Protein AF-A0A532AJ38-F1 (afdb_monomer_lite)

Sequence (112 aa):
VKALRDSEFELDYMPAHEAVEKLPFTIEGLSQYDAIILSDIGANSLLLHPDVWLHGKTVPNRLKLLRDWTNAGGGLVMVGGYFSFQGIDGKARWHRTAVEDALPVTCLPNDD

Secondary structure (DSSP, 8-state):
-GGGTTSSS------HHHHHHHS-SSHHHHTT-SEEEEES--HHHHH--HHHHTT------HHHHHHHHHHTT-EEEEE-STTSSS-GGG-S--TTSHHHHHSSSPPPSS--

Radius of gyration: 14.0 Å; chains: 1; bounding box: 41×25×35 Å

Structure (mmCIF, N/CA/C/O backbone):
data_AF-A0A532AJ38-F1
#
_entry.id   AF-A0A532AJ38-F1
#
loop_
_atom_site.group_PDB
_atom_site.id
_atom_site.type_symbol
_atom_site.label_atom_id
_atom_site.label_alt_id
_atom_site.label_comp_id
_atom_site.label_asym_id
_atom_site.label_entity_id
_atom_site.label_seq_id
_atom_site.pdbx_PDB_ins_code
_atom_site.Cartn_x
_atom_site.Cartn_y
_atom_site.Cartn_z
_atom_site.occupancy
_atom_site.B_iso_or_equiv
_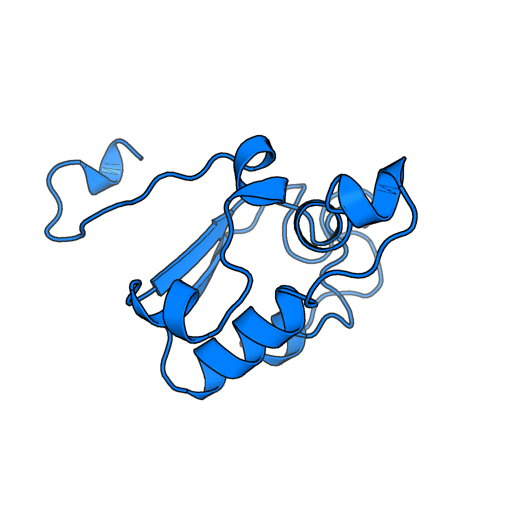atom_site.auth_seq_id
_atom_site.auth_comp_id
_atom_site.auth_asym_id
_atom_site.auth_atom_id
_atom_site.pdbx_PDB_model_num
ATOM 1 N N . VAL A 1 1 ? -13.063 10.093 1.454 1.00 78.19 1 VAL A N 1
ATOM 2 C CA . VAL A 1 1 ? -13.063 10.753 2.785 1.00 78.19 1 VAL A CA 1
ATOM 3 C C . VAL A 1 1 ? -14.446 11.226 3.227 1.00 78.19 1 VAL A C 1
ATOM 5 O O . VAL A 1 1 ? -14.905 10.729 4.239 1.00 78.19 1 VAL A O 1
ATOM 8 N N . LYS A 1 2 ? -15.156 12.111 2.497 1.00 86.12 2 LYS A N 1
ATOM 9 C CA . LYS A 1 2 ? -16.480 12.630 2.936 1.00 86.12 2 LYS A CA 1
ATOM 10 C C . LYS A 1 2 ? -17.488 11.545 3.349 1.00 86.12 2 LYS A C 1
ATOM 12 O O . LYS A 1 2 ? -18.212 11.751 4.309 1.00 86.12 2 LYS A O 1
ATOM 17 N N . ALA A 1 3 ? -17.489 10.405 2.658 1.00 86.62 3 ALA A N 1
ATOM 18 C CA . ALA A 1 3 ? -18.366 9.272 2.954 1.00 86.62 3 ALA A CA 1
ATOM 19 C C . ALA A 1 3 ? -18.157 8.639 4.347 1.00 86.62 3 ALA A C 1
ATOM 21 O O . ALA A 1 3 ? -19.055 7.963 4.824 1.00 86.62 3 ALA A O 1
ATOM 22 N N . LEU A 1 4 ? -17.004 8.860 4.994 1.00 87.44 4 LEU A N 1
ATOM 23 C CA . LEU A 1 4 ? -16.677 8.318 6.320 1.00 87.44 4 LEU A CA 1
ATOM 24 C C . LEU A 1 4 ? -16.809 9.353 7.448 1.00 87.44 4 LEU A C 1
ATOM 26 O O . LEU A 1 4 ? -16.617 9.008 8.607 1.00 87.44 4 LEU A O 1
ATOM 30 N N . ARG A 1 5 ? -17.131 10.617 7.134 1.00 82.75 5 ARG A N 1
ATOM 31 C CA . ARG A 1 5 ? -17.060 11.734 8.095 1.00 82.75 5 ARG A CA 1
ATOM 32 C C . ARG A 1 5 ? -17.925 11.533 9.343 1.00 82.75 5 ARG A C 1
ATOM 34 O O . ARG A 1 5 ? -17.501 11.930 10.419 1.00 82.75 5 ARG A O 1
ATOM 41 N N . ASP A 1 6 ? -19.097 10.933 9.169 1.00 89.19 6 ASP A N 1
ATOM 42 C CA . ASP A 1 6 ? -20.078 10.698 10.235 1.00 89.19 6 ASP A CA 1
ATOM 43 C C . ASP A 1 6 ? -20.254 9.193 10.513 1.00 89.19 6 ASP A C 1
ATOM 45 O O . ASP A 1 6 ? -21.277 8.761 11.042 1.00 89.19 6 ASP A O 1
ATOM 49 N N . SER A 1 7 ? -19.280 8.380 10.090 1.00 91.88 7 SER A N 1
ATOM 50 C CA . SER A 1 7 ? -19.247 6.953 10.411 1.00 91.88 7 SER A CA 1
ATOM 51 C C . SER A 1 7 ? -18.637 6.722 11.793 1.00 91.88 7 SER A C 1
ATOM 53 O O . SER A 1 7 ? -18.000 7.607 12.357 1.00 91.88 7 SER A O 1
ATOM 55 N N . GLU A 1 8 ? -18.805 5.516 12.328 1.00 94.38 8 GLU A N 1
ATOM 56 C CA . GLU A 1 8 ? -18.163 5.090 13.579 1.00 94.38 8 GLU A CA 1
ATOM 57 C C . GLU A 1 8 ? -16.642 4.892 13.458 1.00 94.38 8 GLU A C 1
ATOM 59 O O . GLU A 1 8 ? -15.969 4.685 14.463 1.00 94.38 8 GLU A O 1
ATOM 64 N N . PHE A 1 9 ? -16.093 4.962 12.241 1.00 93.88 9 PHE A N 1
ATOM 65 C CA . PHE A 1 9 ? -14.672 4.764 11.991 1.00 93.88 9 PHE A CA 1
ATOM 66 C C . PHE A 1 9 ? -13.879 6.057 12.185 1.00 93.88 9 PHE A C 1
ATOM 68 O O . PHE A 1 9 ? -14.127 7.065 11.517 1.00 93.88 9 PHE A O 1
ATOM 75 N N . GLU A 1 10 ? -12.856 5.997 13.035 1.00 94.25 10 GLU A N 1
ATOM 76 C CA . GLU A 1 10 ? -11.818 7.022 13.092 1.00 94.25 10 GLU A CA 1
ATOM 77 C C . GLU A 1 10 ? -10.901 6.889 11.871 1.00 94.25 10 GLU A C 1
ATOM 79 O O . GLU A 1 10 ? -10.349 5.825 11.593 1.00 94.25 10 GLU A O 1
ATOM 84 N N . LEU A 1 11 ? -10.763 7.972 11.104 1.00 93.75 11 LEU A N 1
ATOM 85 C CA . LEU A 1 11 ? -10.013 7.967 9.852 1.00 93.75 11 LEU A CA 1
ATOM 86 C C . LEU A 1 11 ? -8.782 8.867 9.944 1.00 93.75 11 LEU A C 1
ATOM 88 O O . LEU A 1 11 ? -8.903 10.094 9.948 1.00 93.75 11 LEU A O 1
ATOM 92 N N . ASP A 1 12 ? -7.607 8.251 9.878 1.00 95.31 12 ASP A N 1
ATOM 93 C CA . ASP A 1 12 ? -6.362 8.934 9.538 1.00 95.31 12 ASP A CA 1
ATOM 94 C C . ASP A 1 12 ? -6.207 8.965 8.010 1.00 95.31 12 ASP A C 1
ATOM 96 O O . ASP A 1 12 ? -5.993 7.941 7.355 1.00 95.31 12 ASP A O 1
ATOM 100 N N . TYR A 1 13 ? -6.400 10.142 7.412 1.00 95.31 13 TYR A N 1
ATOM 101 C CA . TYR A 1 13 ? -6.263 10.310 5.969 1.00 95.31 13 TYR A CA 1
ATOM 102 C C . TYR A 1 13 ? -4.842 10.737 5.615 1.00 95.31 13 TYR A C 1
ATOM 104 O O . TYR A 1 13 ? -4.468 11.894 5.797 1.00 95.31 13 TYR A O 1
ATOM 112 N N . MET A 1 14 ? -4.094 9.806 5.025 1.00 96.50 14 MET A N 1
ATOM 113 C CA . MET A 1 14 ? -2.709 9.999 4.609 1.00 96.50 14 MET A CA 1
ATOM 114 C C . MET A 1 14 ? -2.605 10.040 3.073 1.00 96.50 14 MET A C 1
ATOM 116 O O . MET A 1 14 ? -2.689 8.997 2.420 1.00 96.50 14 MET A O 1
ATOM 120 N N . PRO A 1 15 ? -2.428 11.224 2.454 1.00 96.25 15 PRO A N 1
ATOM 121 C CA . PRO A 1 15 ? -2.201 11.333 1.015 1.00 96.25 15 PRO A CA 1
ATOM 122 C C . PRO A 1 15 ? -0.950 10.569 0.568 1.00 96.25 15 PRO A C 1
ATOM 124 O O . PRO A 1 15 ? 0.028 10.478 1.308 1.00 96.25 15 PRO A O 1
ATOM 127 N N . ALA A 1 16 ? -0.923 10.101 -0.684 1.00 94.31 16 ALA A N 1
ATOM 128 C CA . ALA A 1 16 ? 0.169 9.266 -1.193 1.00 94.31 1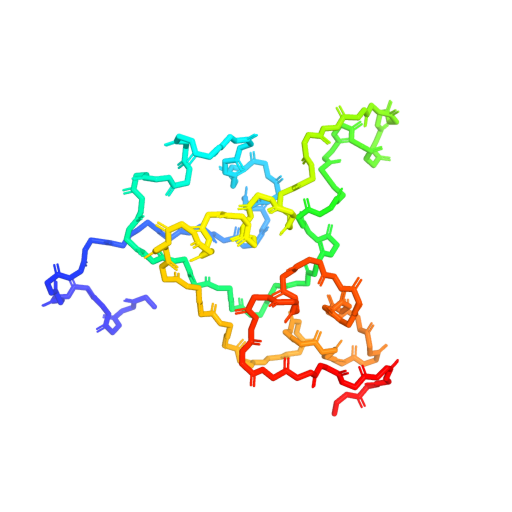6 ALA A CA 1
ATOM 129 C C . ALA A 1 16 ? 1.569 9.896 -1.058 1.00 94.31 16 ALA A C 1
ATOM 131 O O . ALA A 1 16 ? 2.526 9.177 -0.787 1.00 94.31 16 ALA A O 1
ATOM 132 N N . HIS A 1 17 ? 1.695 11.221 -1.210 1.00 93.44 17 HIS A N 1
ATOM 133 C CA . HIS A 1 17 ? 2.972 11.926 -1.042 1.00 93.44 17 HIS A CA 1
ATOM 134 C C . HIS A 1 17 ? 3.422 12.000 0.424 1.00 93.44 17 HIS A C 1
ATOM 136 O O . HIS A 1 17 ? 4.617 12.007 0.689 1.00 93.44 17 HIS A O 1
ATOM 142 N N . GLU A 1 18 ? 2.485 12.010 1.375 1.00 97.25 18 GLU A N 1
ATOM 143 C CA . GLU A 1 18 ? 2.806 11.951 2.800 1.00 97.25 18 GLU A CA 1
ATOM 144 C C . GLU A 1 18 ? 3.112 10.520 3.241 1.00 97.25 18 GLU A C 1
ATOM 146 O O . GLU A 1 18 ? 4.014 10.313 4.046 1.00 97.25 18 GLU A O 1
ATOM 151 N N . ALA A 1 19 ? 2.414 9.525 2.679 1.00 97.12 19 ALA A N 1
ATOM 152 C CA . ALA A 1 19 ? 2.621 8.110 2.986 1.00 97.12 19 ALA A CA 1
ATOM 153 C C . ALA A 1 19 ? 4.053 7.643 2.716 1.00 97.12 19 ALA A C 1
ATOM 155 O O . ALA A 1 19 ? 4.550 6.747 3.402 1.00 97.12 19 ALA A O 1
ATOM 156 N N . VAL A 1 20 ? 4.739 8.295 1.772 1.00 96.62 20 VAL A N 1
ATOM 157 C CA . VAL A 1 20 ? 6.159 8.063 1.514 1.00 96.62 20 VAL A CA 1
ATOM 158 C C . VAL A 1 20 ? 6.972 8.195 2.797 1.00 96.62 20 VAL A C 1
ATOM 160 O O . VAL A 1 20 ? 7.797 7.326 3.040 1.00 96.62 20 VAL A O 1
ATOM 163 N N . GLU A 1 21 ? 6.709 9.185 3.647 1.00 96.12 21 GLU A N 1
ATOM 164 C CA . GLU A 1 21 ? 7.479 9.447 4.875 1.00 96.12 21 GLU A CA 1
ATOM 165 C C . GLU A 1 21 ? 6.740 9.020 6.150 1.00 96.12 21 GLU A C 1
ATOM 167 O O . GLU A 1 21 ? 7.367 8.577 7.107 1.00 96.12 21 GLU A O 1
ATOM 172 N N . LYS A 1 22 ? 5.408 9.128 6.168 1.00 96.75 22 LYS A N 1
ATOM 173 C CA . LYS A 1 22 ? 4.599 8.975 7.383 1.00 96.75 22 LYS A CA 1
ATOM 174 C C . LYS A 1 22 ? 4.079 7.566 7.631 1.00 96.75 22 LYS A C 1
ATOM 176 O O . LYS A 1 22 ? 3.764 7.265 8.780 1.00 96.75 22 LYS A O 1
ATOM 181 N N . LEU A 1 23 ? 3.983 6.701 6.611 1.00 97.62 23 LEU A N 1
ATOM 182 C CA . LEU A 1 23 ? 3.545 5.324 6.852 1.00 97.62 23 LEU A CA 1
ATOM 183 C C . LEU A 1 23 ? 4.546 4.654 7.815 1.00 97.62 23 LEU A C 1
ATOM 185 O O . LEU A 1 23 ? 5.742 4.652 7.493 1.00 97.62 23 LEU A O 1
ATOM 189 N N . PRO A 1 24 ? 4.086 4.082 8.948 1.00 97.69 24 PRO A N 1
ATOM 190 C CA . PRO A 1 24 ? 4.963 3.583 9.998 1.00 97.69 24 PRO A CA 1
ATOM 191 C C . PRO A 1 24 ? 6.021 2.580 9.529 1.00 97.69 24 PRO A C 1
ATOM 193 O O . PRO A 1 24 ? 5.811 1.775 8.621 1.00 97.69 24 PRO A O 1
ATOM 196 N N . PHE A 1 25 ? 7.167 2.611 10.208 1.00 97.56 25 PHE A N 1
ATOM 197 C CA . PHE A 1 25 ? 8.326 1.753 9.934 1.00 97.56 25 PHE A CA 1
ATOM 198 C C . PHE A 1 25 ? 8.458 0.572 10.903 1.00 97.56 25 PHE A C 1
ATOM 200 O O . PHE A 1 25 ? 9.456 -0.148 10.859 1.00 97.56 25 PHE A O 1
ATOM 207 N N . THR A 1 26 ? 7.476 0.374 11.780 1.00 98.12 26 THR A N 1
ATOM 208 C CA . THR A 1 26 ? 7.452 -0.706 12.769 1.00 98.12 26 THR A CA 1
ATOM 209 C C . THR A 1 26 ? 6.067 -1.338 12.831 1.00 98.12 26 THR A C 1
ATOM 211 O O . THR A 1 26 ? 5.076 -0.700 12.473 1.00 98.12 26 THR A O 1
ATOM 214 N N . ILE A 1 27 ? 5.997 -2.589 13.293 1.00 96.81 27 ILE A N 1
ATOM 215 C CA . ILE A 1 27 ? 4.718 -3.282 13.496 1.00 96.81 27 ILE A CA 1
ATOM 216 C C . ILE A 1 27 ? 3.893 -2.543 14.547 1.00 96.81 27 ILE A C 1
ATOM 218 O O . ILE A 1 27 ? 2.718 -2.302 14.321 1.00 96.81 27 ILE A O 1
ATOM 222 N N . GLU A 1 28 ? 4.512 -2.103 15.643 1.00 97.44 28 GLU A N 1
ATOM 223 C CA . GLU A 1 28 ? 3.837 -1.376 16.724 1.00 97.44 28 GLU A CA 1
ATOM 224 C C . GLU A 1 28 ? 3.183 -0.090 16.211 1.00 97.44 28 GLU A C 1
ATOM 226 O O . GLU A 1 28 ? 2.091 0.266 16.643 1.00 97.44 28 GLU A O 1
ATOM 231 N N . GLY A 1 29 ? 3.831 0.583 15.254 1.00 97.88 29 GLY A N 1
ATOM 232 C CA . GLY A 1 29 ? 3.274 1.758 14.604 1.00 97.88 29 GLY A CA 1
ATOM 233 C C . GLY A 1 29 ? 2.109 1.434 13.667 1.00 97.88 29 GLY A C 1
ATOM 234 O O . GLY A 1 29 ? 1.230 2.269 13.518 1.00 97.88 29 GLY A O 1
ATOM 235 N N . LEU A 1 30 ? 2.056 0.252 13.047 1.00 97.81 30 LEU A N 1
ATOM 236 C CA . LEU A 1 30 ? 0.886 -0.172 12.264 1.00 97.81 30 LEU A CA 1
ATOM 237 C C . LEU A 1 30 ? -0.255 -0.665 13.166 1.00 97.81 30 LEU A C 1
ATOM 239 O O . LEU A 1 30 ? -1.417 -0.438 12.852 1.00 97.81 30 LEU A O 1
ATOM 243 N N . SER A 1 31 ? 0.064 -1.265 14.314 1.00 95.25 31 SER A N 1
ATOM 244 C CA . SER A 1 31 ? -0.902 -1.810 15.278 1.00 95.25 31 SER A CA 1
ATOM 245 C C . SER A 1 31 ? -1.757 -0.764 16.000 1.00 95.25 31 SER A C 1
ATOM 247 O O . SER A 1 31 ? -2.593 -1.137 16.817 1.00 95.25 31 SER A O 1
ATOM 249 N N . GLN A 1 32 ? -1.568 0.528 15.721 1.00 96.69 32 GLN A N 1
ATOM 250 C CA . GLN A 1 32 ? -2.507 1.573 16.144 1.00 96.69 32 GLN A CA 1
ATOM 251 C C . GLN A 1 32 ? -3.772 1.623 15.270 1.00 96.69 32 GLN A C 1
ATOM 253 O O . GLN A 1 32 ? -4.747 2.257 15.657 1.00 96.69 32 GLN A O 1
ATOM 258 N N . TYR A 1 33 ? -3.743 0.993 14.093 1.00 98.06 33 TYR A N 1
ATOM 259 C CA . TYR A 1 33 ? -4.863 0.936 13.162 1.00 98.06 33 TYR A CA 1
ATO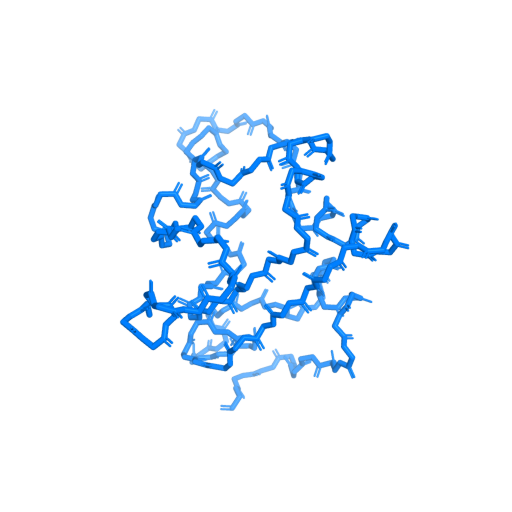M 260 C C . TYR A 1 33 ? -5.502 -0.453 13.204 1.00 98.06 33 TYR A C 1
ATOM 262 O O . TYR A 1 33 ? -4.794 -1.455 13.278 1.00 98.06 33 TYR A O 1
ATOM 270 N N . ASP A 1 34 ? -6.827 -0.524 13.083 1.00 97.94 34 ASP A N 1
ATOM 271 C CA . ASP A 1 34 ? -7.534 -1.794 12.865 1.00 97.94 34 ASP A CA 1
ATOM 272 C C . ASP A 1 34 ? -7.467 -2.230 11.393 1.00 97.94 34 ASP A C 1
ATOM 274 O O . ASP A 1 34 ? -7.415 -3.420 11.073 1.00 97.94 34 ASP A O 1
ATOM 278 N N . ALA A 1 35 ? -7.457 -1.254 10.479 1.00 97.88 35 ALA A N 1
ATOM 279 C CA . ALA A 1 35 ? -7.399 -1.478 9.043 1.00 97.88 35 ALA A CA 1
ATOM 280 C C . ALA A 1 35 ? -6.577 -0.401 8.318 1.00 97.88 35 ALA A C 1
ATOM 282 O O . ALA A 1 35 ? -6.603 0.773 8.684 1.00 97.88 35 ALA A O 1
ATOM 283 N N . ILE A 1 36 ? -5.894 -0.792 7.239 1.00 98.31 36 ILE A N 1
ATOM 284 C CA . ILE A 1 36 ? -5.170 0.096 6.326 1.00 98.31 36 ILE A CA 1
ATOM 285 C C . ILE A 1 36 ? -5.742 -0.068 4.918 1.00 98.31 36 ILE A C 1
ATOM 287 O O . ILE A 1 36 ? -5.831 -1.176 4.387 1.00 98.31 36 ILE A O 1
ATOM 291 N N . ILE A 1 37 ? -6.102 1.060 4.300 1.00 98.00 37 ILE A N 1
ATOM 292 C CA . ILE A 1 37 ? -6.646 1.115 2.942 1.00 98.00 37 ILE A CA 1
ATOM 293 C C . ILE A 1 37 ? -5.605 1.735 2.007 1.00 98.00 37 ILE A C 1
ATOM 295 O O . ILE A 1 37 ? -5.311 2.926 2.087 1.00 98.00 37 ILE A O 1
ATOM 299 N N . LEU A 1 38 ? -5.083 0.934 1.082 1.00 98.19 38 LEU A N 1
ATOM 300 C CA . LEU A 1 38 ? -4.256 1.392 -0.030 1.00 98.19 38 LEU A CA 1
ATOM 301 C C . LEU A 1 38 ? -5.167 1.707 -1.220 1.00 98.19 38 LEU A C 1
ATOM 303 O O . LEU A 1 38 ? -5.821 0.819 -1.763 1.00 98.19 38 LEU A O 1
ATOM 307 N N . SER A 1 39 ? -5.229 2.971 -1.627 1.00 97.25 39 SER A N 1
ATOM 308 C CA . SER A 1 39 ? -6.090 3.419 -2.725 1.00 97.25 39 SER A CA 1
ATOM 309 C C . SER A 1 39 ? -5.300 4.299 -3.679 1.00 97.25 39 SER A C 1
ATOM 311 O O . SER A 1 39 ? -4.863 5.377 -3.287 1.00 97.25 39 SER A O 1
ATOM 313 N N . ASP A 1 40 ? -5.167 3.848 -4.926 1.00 97.25 40 ASP A N 1
ATOM 314 C CA . ASP A 1 40 ? -4.510 4.573 -6.019 1.00 97.25 40 ASP A CA 1
ATOM 315 C C . ASP A 1 40 ? -3.088 5.053 -5.651 1.00 97.25 40 ASP A C 1
ATOM 317 O O . ASP A 1 40 ? -2.694 6.198 -5.875 1.00 97.25 40 ASP A O 1
ATOM 321 N N . ILE A 1 41 ? -2.313 4.152 -5.036 1.00 98.00 41 ILE A N 1
ATOM 322 C CA . ILE A 1 41 ? -0.928 4.366 -4.604 1.00 98.00 41 ILE A CA 1
ATOM 323 C C . ILE A 1 41 ? -0.044 3.193 -5.034 1.00 98.00 41 ILE A C 1
ATOM 325 O O . ILE A 1 41 ? -0.276 2.045 -4.660 1.00 98.00 41 ILE A O 1
ATOM 329 N N . GLY A 1 42 ? 1.006 3.484 -5.804 1.00 97.81 42 GLY A N 1
ATOM 330 C CA . GLY A 1 42 ? 1.927 2.459 -6.291 1.00 97.81 42 GLY A CA 1
ATOM 331 C C . GLY A 1 42 ? 2.909 1.981 -5.218 1.00 97.81 42 GLY A C 1
ATOM 332 O O . GLY A 1 42 ? 3.326 2.749 -4.347 1.00 97.81 42 GLY A O 1
ATOM 333 N N . ALA A 1 43 ? 3.367 0.735 -5.342 1.00 98.00 43 ALA A N 1
ATOM 334 C CA . ALA A 1 43 ? 4.339 0.101 -4.450 1.00 98.00 43 ALA A CA 1
ATOM 335 C C . ALA A 1 43 ? 5.627 0.927 -4.288 1.00 98.00 43 ALA A C 1
ATOM 337 O O . ALA A 1 43 ? 6.209 0.996 -3.201 1.00 98.00 43 ALA A O 1
ATOM 338 N N . ASN A 1 44 ? 6.051 1.610 -5.356 1.00 97.00 44 ASN A N 1
ATOM 339 C CA . ASN A 1 44 ? 7.228 2.477 -5.349 1.00 97.00 44 ASN A CA 1
ATOM 340 C C . ASN A 1 44 ? 7.139 3.603 -4.311 1.00 97.00 44 ASN A C 1
ATOM 342 O O . ASN A 1 44 ? 8.160 3.915 -3.707 1.00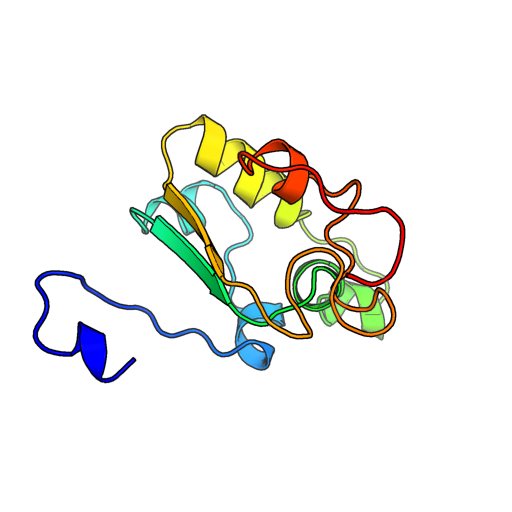 97.00 44 ASN A O 1
ATOM 346 N N . SER A 1 45 ? 5.956 4.173 -4.049 1.00 97.06 45 SER A N 1
ATOM 347 C CA . SER A 1 45 ? 5.802 5.227 -3.034 1.00 97.06 45 SER A CA 1
ATOM 348 C C . SER A 1 45 ? 6.189 4.735 -1.638 1.00 97.06 45 SER A C 1
ATOM 350 O O . SER A 1 45 ? 6.720 5.493 -0.833 1.00 97.06 45 SER A O 1
ATOM 352 N N . LEU A 1 46 ? 5.977 3.447 -1.351 1.00 97.38 46 LEU A N 1
ATOM 353 C CA . LEU A 1 46 ? 6.312 2.860 -0.055 1.00 97.38 46 LEU A CA 1
ATOM 354 C C . LEU A 1 46 ? 7.729 2.268 -0.009 1.00 97.38 46 LEU A C 1
ATOM 356 O O . LEU A 1 46 ? 8.326 2.222 1.071 1.00 97.38 46 LEU A O 1
ATOM 360 N N . LEU A 1 47 ? 8.279 1.853 -1.155 1.00 96.94 47 LEU A N 1
ATOM 361 C CA . LEU A 1 47 ? 9.638 1.310 -1.285 1.00 96.94 47 LEU A CA 1
ATOM 362 C C . LEU A 1 47 ? 10.726 2.389 -1.390 1.00 96.94 47 LEU A C 1
ATOM 364 O O . LEU A 1 47 ? 11.832 2.191 -0.890 1.00 96.94 47 LEU A O 1
ATOM 368 N N . LEU A 1 48 ? 10.434 3.515 -2.044 1.00 96.44 48 LEU A N 1
ATOM 369 C CA . LEU A 1 48 ? 11.406 4.554 -2.395 1.00 96.44 48 LEU A CA 1
ATOM 370 C C . LEU A 1 48 ? 11.277 5.776 -1.481 1.00 96.44 48 LEU A C 1
ATOM 372 O O . L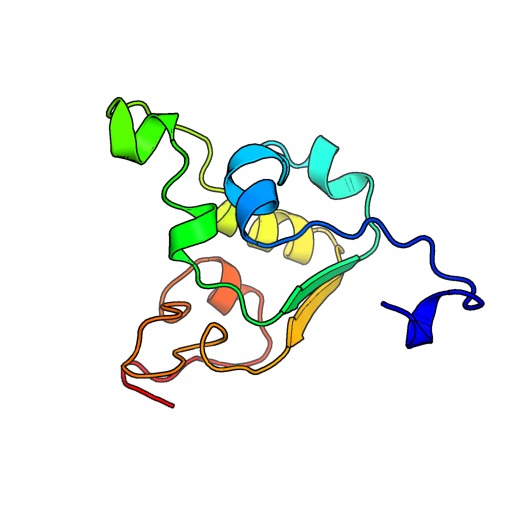EU A 1 48 ? 11.052 6.894 -1.938 1.00 96.44 48 LEU A O 1
ATOM 376 N N . HIS A 1 49 ? 11.443 5.561 -0.174 1.00 96.75 49 HIS A N 1
ATOM 377 C CA . HIS A 1 49 ? 11.575 6.658 0.791 1.00 96.75 49 HIS A CA 1
ATOM 378 C C . HIS A 1 49 ? 12.708 7.626 0.370 1.00 96.75 49 HIS A C 1
ATOM 380 O O . HIS A 1 49 ? 13.707 7.148 -0.178 1.00 96.75 49 HIS A O 1
ATOM 386 N N . PRO A 1 50 ? 12.633 8.946 0.651 1.00 96.44 50 PRO A N 1
ATOM 387 C CA . PRO A 1 50 ? 13.697 9.903 0.340 1.00 96.44 50 PRO A CA 1
ATOM 388 C C . PRO A 1 50 ? 15.095 9.453 0.782 1.00 96.44 50 PRO A C 1
ATOM 390 O O . PRO A 1 50 ? 16.038 9.543 0.002 1.00 96.44 50 PRO A O 1
ATOM 393 N N . ASP A 1 51 ? 15.233 8.866 1.976 1.00 97.00 51 ASP A N 1
ATOM 394 C CA . ASP A 1 51 ? 16.511 8.287 2.429 1.00 97.00 51 ASP A CA 1
ATOM 395 C C . ASP A 1 51 ? 17.042 7.161 1.526 1.00 97.00 51 ASP A C 1
ATOM 397 O O . ASP A 1 51 ? 18.254 7.038 1.364 1.00 97.00 51 ASP A O 1
ATOM 401 N N . VAL A 1 52 ? 16.168 6.367 0.905 1.00 96.19 52 VAL A N 1
ATOM 402 C CA . VAL A 1 52 ? 16.561 5.329 -0.060 1.00 96.19 52 VAL A CA 1
ATOM 403 C C . VAL A 1 52 ? 16.895 5.963 -1.405 1.00 96.19 52 VAL A C 1
ATOM 405 O O . VAL A 1 52 ? 17.990 5.770 -1.926 1.00 96.19 52 VAL A O 1
ATOM 408 N N . TRP A 1 53 ? 15.963 6.735 -1.964 1.00 95.06 53 TRP A N 1
ATOM 409 C CA . TRP A 1 53 ? 16.050 7.238 -3.334 1.00 95.06 53 TRP A CA 1
ATOM 410 C C . TRP A 1 53 ? 17.090 8.351 -3.513 1.00 95.06 53 TRP A C 1
ATOM 412 O O . TRP A 1 53 ? 17.829 8.348 -4.494 1.00 95.06 53 TRP A O 1
ATOM 422 N N . LEU A 1 54 ? 17.168 9.294 -2.570 1.00 96.88 54 LEU A N 1
ATOM 423 C CA . LEU A 1 54 ? 18.057 10.460 -2.655 1.00 96.88 54 LEU A CA 1
ATOM 424 C C . LEU A 1 54 ? 19.394 10.239 -1.951 1.00 96.88 54 LEU A C 1
ATOM 426 O O . LEU A 1 54 ? 20.378 10.904 -2.279 1.00 96.88 54 LEU A O 1
ATOM 430 N N . HIS A 1 55 ? 19.433 9.354 -0.953 1.00 97.25 55 HIS A N 1
ATOM 431 C CA . HIS A 1 55 ? 20.595 9.211 -0.071 1.00 97.25 55 HIS A CA 1
ATOM 432 C C . HIS A 1 55 ? 21.189 7.799 -0.042 1.00 97.25 55 HIS A C 1
ATOM 434 O O . HIS A 1 55 ? 22.223 7.605 0.594 1.00 97.25 55 HIS A O 1
ATOM 440 N N . GLY A 1 56 ? 20.581 6.822 -0.727 1.00 96.38 56 GLY A N 1
ATOM 441 C CA . GLY A 1 56 ? 21.096 5.452 -0.809 1.00 96.38 56 GLY A CA 1
ATOM 442 C C . GLY A 1 56 ? 21.152 4.720 0.536 1.00 96.38 56 GLY A C 1
ATOM 443 O O . GLY A 1 56 ? 21.897 3.750 0.674 1.00 96.38 56 GLY A O 1
ATOM 444 N N . LYS A 1 57 ? 20.407 5.183 1.544 1.00 97.31 57 LYS A N 1
ATOM 445 C CA . LYS A 1 57 ? 20.321 4.538 2.856 1.00 97.31 57 LYS A CA 1
ATOM 446 C C . LYS A 1 57 ? 19.268 3.436 2.832 1.00 97.31 57 LYS A C 1
ATOM 448 O O . LYS A 1 57 ? 18.335 3.454 2.036 1.00 97.31 57 LYS A O 1
ATOM 453 N N . THR A 1 58 ? 19.386 2.487 3.748 1.00 95.94 58 THR A N 1
ATOM 454 C CA . THR A 1 58 ? 18.361 1.465 3.954 1.00 95.94 58 THR A CA 1
ATOM 455 C C . THR A 1 58 ? 17.305 1.949 4.947 1.00 95.94 58 THR A C 1
ATOM 457 O O . THR A 1 58 ? 17.613 2.631 5.922 1.00 95.94 58 THR A O 1
ATOM 460 N N . VAL A 1 59 ? 16.053 1.561 4.710 1.00 96.44 59 VAL A N 1
ATOM 461 C CA . VAL A 1 59 ? 14.931 1.708 5.651 1.00 96.44 59 VAL A CA 1
ATOM 462 C C . VAL A 1 59 ? 14.176 0.375 5.733 1.00 96.44 59 VAL A C 1
ATOM 464 O O . VAL A 1 59 ? 14.312 -0.449 4.818 1.00 96.44 59 VAL A O 1
ATOM 467 N N . PRO A 1 60 ? 13.385 0.121 6.792 1.00 96.88 60 PRO A N 1
ATOM 468 C CA . PRO A 1 60 ? 12.518 -1.051 6.845 1.00 96.88 60 PRO A CA 1
ATOM 469 C C . PRO A 1 60 ? 11.618 -1.156 5.608 1.00 96.88 60 PRO A C 1
ATOM 471 O O . PRO A 1 60 ? 11.017 -0.177 5.165 1.00 96.88 60 PRO A O 1
ATOM 474 N N . ASN A 1 61 ? 11.504 -2.360 5.042 1.00 97.69 61 ASN A N 1
ATOM 475 C CA . ASN A 1 61 ? 10.615 -2.599 3.909 1.00 97.69 61 ASN A CA 1
ATOM 476 C C . ASN A 1 61 ? 9.162 -2.654 4.403 1.00 97.69 61 ASN A C 1
ATOM 478 O O . ASN A 1 61 ? 8.702 -3.684 4.900 1.00 97.69 61 ASN A O 1
ATOM 482 N N . ARG A 1 62 ? 8.438 -1.548 4.231 1.00 97.62 62 ARG A N 1
ATOM 483 C CA . ARG A 1 62 ? 7.058 -1.400 4.710 1.00 97.62 62 ARG A CA 1
ATOM 484 C C . ARG A 1 62 ? 6.060 -2.356 4.058 1.00 97.62 62 ARG A C 1
ATOM 486 O O . ARG A 1 62 ? 5.048 -2.663 4.667 1.00 97.62 62 ARG A O 1
ATOM 493 N N . LEU A 1 63 ? 6.357 -2.907 2.883 1.00 98.50 63 LEU A N 1
ATOM 494 C CA . LEU A 1 63 ? 5.481 -3.882 2.228 1.00 98.50 63 LEU A CA 1
ATOM 495 C C . LEU A 1 63 ? 5.535 -5.221 2.972 1.00 98.50 63 LEU A C 1
ATOM 497 O O . LEU A 1 63 ? 4.512 -5.880 3.128 1.00 98.50 63 LEU A O 1
ATOM 501 N N . LYS A 1 64 ? 6.718 -5.603 3.481 1.00 98.62 64 LYS A N 1
ATOM 502 C CA . LYS A 1 64 ? 6.855 -6.765 4.376 1.00 98.62 64 LYS A CA 1
ATOM 503 C C . LYS A 1 64 ? 6.146 -6.519 5.704 1.00 98.62 64 LYS A C 1
ATOM 505 O O . LYS A 1 64 ? 5.451 -7.409 6.171 1.00 98.62 64 LYS A O 1
ATOM 510 N N . LEU A 1 65 ? 6.273 -5.311 6.262 1.00 98.06 65 LEU A N 1
ATOM 511 C CA . LEU A 1 65 ? 5.571 -4.942 7.495 1.00 98.06 65 LEU A CA 1
ATOM 512 C C . LEU A 1 65 ? 4.052 -5.029 7.334 1.00 98.06 65 LEU A C 1
ATOM 514 O O . LEU A 1 65 ? 3.407 -5.630 8.180 1.00 98.06 65 LEU A O 1
ATOM 518 N N . LEU A 1 66 ? 3.492 -4.499 6.241 1.00 98.56 66 LEU A N 1
ATOM 519 C CA . LEU A 1 66 ? 2.058 -4.591 5.949 1.00 98.56 66 LEU A CA 1
ATOM 520 C C . LEU A 1 66 ? 1.591 -6.044 5.858 1.00 98.56 66 LEU A C 1
ATOM 522 O O . LEU A 1 66 ? 0.590 -6.394 6.473 1.00 98.56 66 LEU A O 1
ATOM 526 N N . ARG A 1 67 ? 2.332 -6.906 5.153 1.00 98.62 67 ARG A N 1
ATOM 527 C CA . ARG A 1 67 ? 2.033 -8.343 5.094 1.00 98.62 67 ARG A CA 1
ATOM 528 C C . ARG A 1 67 ? 2.049 -8.990 6.475 1.00 98.62 67 ARG A C 1
ATOM 530 O O . ARG A 1 67 ? 1.106 -9.682 6.841 1.00 98.62 67 ARG A O 1
ATOM 537 N N . ASP A 1 68 ? 3.123 -8.777 7.230 1.00 98.56 68 ASP A N 1
ATOM 538 C CA . ASP A 1 68 ? 3.319 -9.421 8.529 1.00 98.56 68 ASP A CA 1
ATOM 539 C C . ASP A 1 68 ? 2.274 -8.941 9.547 1.00 98.56 68 ASP A C 1
ATOM 541 O O . ASP A 1 68 ? 1.722 -9.749 10.289 1.00 98.56 68 ASP A O 1
ATOM 545 N N . TRP A 1 69 ? 1.930 -7.652 9.517 1.00 98.62 69 TRP A N 1
ATOM 546 C CA . TRP A 1 69 ? 0.851 -7.067 10.312 1.00 98.62 69 TRP A CA 1
ATOM 547 C C . TRP A 1 69 ? -0.532 -7.603 9.906 1.00 98.62 69 TRP A C 1
ATOM 549 O O . TRP A 1 69 ? -1.331 -7.951 10.773 1.00 98.62 69 TRP A O 1
ATOM 559 N N . THR A 1 70 ? -0.791 -7.771 8.605 1.00 98.44 70 THR A N 1
ATOM 560 C CA . THR A 1 70 ? -2.045 -8.368 8.106 1.00 98.44 70 THR A CA 1
ATOM 561 C C . THR A 1 70 ? -2.189 -9.811 8.587 1.00 98.44 70 THR A C 1
ATOM 563 O O . THR A 1 70 ? -3.223 -10.202 9.122 1.00 98.44 70 THR A O 1
ATOM 566 N N . ASN A 1 71 ? -1.112 -10.596 8.497 1.00 98.12 71 ASN A N 1
ATOM 567 C CA . ASN A 1 71 ? -1.076 -11.971 8.999 1.00 98.12 71 ASN A CA 1
ATOM 568 C C . ASN A 1 71 ? -1.254 -12.060 10.524 1.00 98.12 71 ASN A C 1
ATOM 570 O O . ASN A 1 71 ? -1.674 -13.100 11.029 1.00 98.12 71 ASN A O 1
ATOM 574 N N . ALA A 1 72 ? -0.948 -10.986 11.256 1.00 97.75 72 ALA A N 1
ATOM 575 C CA . ALA A 1 72 ? -1.176 -10.878 12.693 1.00 97.75 72 ALA A CA 1
ATOM 576 C C . ALA A 1 72 ? -2.607 -10.428 13.062 1.00 97.75 72 ALA A C 1
ATOM 578 O O . ALA A 1 72 ? -2.906 -10.295 14.247 1.00 97.75 72 ALA A O 1
ATOM 579 N N . GLY A 1 73 ? -3.493 -10.226 12.078 1.00 97.81 73 GLY A N 1
ATOM 580 C CA . GLY A 1 73 ? -4.903 -9.878 12.281 1.00 97.81 73 GLY A CA 1
ATOM 581 C C . GLY A 1 73 ? -5.292 -8.467 11.834 1.00 97.81 73 GLY A C 1
ATOM 582 O O . GLY A 1 73 ? -6.461 -8.111 11.961 1.00 97.81 73 GLY A O 1
ATOM 583 N N . GLY A 1 74 ? -4.354 -7.676 11.306 1.00 98.38 74 GLY A N 1
ATOM 584 C CA . GLY A 1 74 ? -4.649 -6.361 10.739 1.00 98.38 74 GLY A CA 1
ATOM 585 C C . GLY A 1 74 ? -5.476 -6.443 9.454 1.00 98.38 74 GLY A C 1
ATOM 586 O O . GLY A 1 74 ? -5.241 -7.302 8.604 1.00 98.38 74 GLY A O 1
ATOM 587 N N . GLY A 1 75 ? -6.442 -5.543 9.278 1.00 98.38 75 GLY A N 1
ATOM 588 C CA . GLY A 1 75 ? -7.229 -5.470 8.048 1.00 98.38 75 GLY A CA 1
ATOM 589 C C . GLY A 1 75 ? -6.474 -4.762 6.922 1.00 98.38 75 GLY A C 1
ATOM 590 O O . GLY A 1 75 ? -6.222 -3.565 7.011 1.00 98.38 75 GLY A O 1
ATOM 591 N N . LEU A 1 76 ? -6.159 -5.448 5.823 1.00 98.56 76 LEU A N 1
ATOM 592 C CA . LEU A 1 76 ? -5.572 -4.815 4.637 1.00 98.56 76 LEU A CA 1
ATOM 593 C C . LEU A 1 76 ? -6.573 -4.765 3.488 1.00 98.56 76 LEU A C 1
ATOM 595 O O . LEU A 1 76 ? -7.105 -5.788 3.059 1.00 98.56 76 LEU A O 1
ATOM 599 N N . VAL A 1 77 ? -6.796 -3.565 2.959 1.00 98.25 77 VAL A N 1
ATOM 600 C CA . VAL A 1 77 ? -7.666 -3.337 1.804 1.00 98.25 77 VAL A CA 1
ATOM 601 C C . VAL A 1 77 ? -6.873 -2.641 0.711 1.00 98.25 77 VAL A C 1
ATOM 603 O O . VAL A 1 77 ? -6.205 -1.640 0.959 1.00 98.25 77 VAL A O 1
ATOM 606 N N . MET A 1 78 ? -6.996 -3.136 -0.518 1.00 98.50 78 MET A N 1
ATOM 607 C CA . MET A 1 78 ? -6.535 -2.439 -1.713 1.00 98.50 78 MET A CA 1
ATOM 608 C C . MET A 1 78 ? -7.731 -2.082 -2.593 1.00 98.50 78 MET A C 1
ATOM 610 O O . MET A 1 78 ? -8.506 -2.953 -2.983 1.00 98.50 78 MET A O 1
ATOM 614 N N . VAL A 1 79 ? -7.884 -0.796 -2.901 1.00 97.69 79 VAL A N 1
ATOM 615 C CA . VAL A 1 79 ? -8.925 -0.278 -3.796 1.00 97.69 79 VAL A CA 1
ATOM 616 C C . VAL A 1 79 ? -8.318 -0.071 -5.177 1.00 97.69 79 VAL A C 1
ATOM 618 O O . VAL A 1 79 ? -7.257 0.539 -5.289 1.00 97.69 79 VAL A O 1
ATOM 621 N N . GLY A 1 80 ? -8.980 -0.571 -6.223 1.00 95.94 80 GLY A N 1
ATOM 622 C CA . GLY A 1 80 ? -8.525 -0.438 -7.610 1.00 95.94 80 GLY A CA 1
ATOM 623 C C . GLY A 1 80 ? -8.378 1.016 -8.076 1.00 95.94 80 GLY A C 1
ATOM 624 O O . GLY A 1 80 ? -8.998 1.928 -7.533 1.00 95.94 80 GLY A O 1
ATOM 625 N N . GLY A 1 81 ? -7.546 1.218 -9.093 1.00 95.69 81 GLY A N 1
ATOM 626 C CA . GLY A 1 81 ? -7.145 2.525 -9.611 1.00 95.69 81 GLY A CA 1
ATOM 627 C C . GLY A 1 81 ? -5.947 2.375 -10.545 1.00 95.69 81 GLY A C 1
ATOM 628 O O . GLY A 1 81 ? -5.395 1.284 -10.674 1.00 95.69 81 GLY A O 1
ATOM 629 N N . TYR A 1 82 ? -5.526 3.461 -11.190 1.00 97.00 82 TYR A N 1
ATOM 630 C CA . TYR A 1 82 ? -4.376 3.441 -12.103 1.00 97.00 82 TYR A CA 1
ATOM 631 C C . TYR A 1 82 ? -3.058 3.158 -11.378 1.00 97.00 82 TYR A C 1
ATOM 633 O O . TYR A 1 82 ? -2.125 2.638 -11.983 1.00 97.00 82 TYR A O 1
ATOM 641 N N . PHE A 1 83 ? -2.987 3.459 -10.085 1.00 97.38 83 PHE A N 1
ATOM 642 C CA . PHE A 1 83 ? -1.859 3.163 -9.216 1.00 97.38 83 PHE A CA 1
ATOM 643 C C . PHE A 1 83 ? -2.187 2.084 -8.173 1.00 97.38 83 PHE A C 1
ATOM 645 O O . PHE A 1 83 ? -1.590 2.072 -7.107 1.00 97.38 83 PHE A O 1
ATOM 652 N N . SER A 1 84 ? -3.068 1.131 -8.473 1.00 97.69 84 SER A N 1
ATOM 653 C CA . SER A 1 84 ? -3.313 -0.054 -7.631 1.00 97.69 84 SER A CA 1
ATOM 654 C C . SER A 1 84 ? -3.084 -1.346 -8.413 1.00 97.69 84 SER A C 1
ATOM 656 O O . SER A 1 84 ? -3.069 -1.312 -9.636 1.00 97.69 84 SER A O 1
ATOM 658 N N . PHE A 1 85 ? -2.901 -2.475 -7.717 1.00 97.31 85 PHE A N 1
ATOM 659 C CA . PHE A 1 85 ? -2.570 -3.775 -8.325 1.00 97.31 85 PHE A CA 1
ATOM 660 C C . PHE A 1 85 ? -1.388 -3.686 -9.308 1.00 97.31 85 PHE A C 1
ATOM 662 O O . PHE A 1 85 ? -0.289 -3.288 -8.910 1.00 97.31 85 PHE A O 1
ATOM 669 N N . GLN A 1 86 ? -1.554 -4.029 -10.580 1.00 97.12 86 GLN A N 1
ATOM 670 C CA . GLN A 1 86 ? -0.502 -3.777 -11.553 1.00 97.12 86 GLN A CA 1
ATOM 671 C C . GLN A 1 86 ? -0.615 -2.367 -12.135 1.00 97.12 86 GLN A C 1
ATOM 673 O O . GLN A 1 86 ? 0.410 -1.673 -12.231 1.00 97.12 86 GLN A O 1
ATOM 678 N N . GLY A 1 87 ? -1.851 -1.908 -12.347 1.00 97.00 87 GLY A N 1
ATOM 679 C CA . GLY A 1 87 ? -2.194 -0.532 -12.692 1.00 97.00 87 GLY A CA 1
ATOM 680 C C . GLY A 1 87 ? -1.667 -0.110 -14.061 1.00 97.00 87 GLY A C 1
ATOM 681 O O . GLY A 1 87 ? -0.931 -0.855 -14.699 1.00 97.00 87 GLY A O 1
ATOM 682 N N . ILE A 1 88 ? -1.982 1.121 -14.472 1.00 97.06 88 ILE A N 1
ATOM 683 C CA . ILE A 1 88 ? -1.713 1.620 -15.829 1.00 97.06 88 ILE A CA 1
ATOM 684 C C . ILE A 1 88 ? -0.231 1.506 -16.206 1.00 97.06 88 ILE A C 1
ATOM 686 O O . ILE A 1 88 ? 0.657 1.900 -15.440 1.00 97.06 88 ILE A O 1
ATOM 690 N N . ASP A 1 89 ? 0.053 0.986 -17.397 1.00 95.62 89 ASP A N 1
ATOM 691 C CA . ASP A 1 89 ? 1.395 0.672 -17.897 1.00 95.62 89 ASP A CA 1
ATOM 692 C C . ASP A 1 89 ? 2.221 -0.235 -16.949 1.00 95.62 89 ASP A C 1
ATOM 694 O O . ASP A 1 89 ? 3.458 -0.227 -16.986 1.00 95.62 89 ASP A O 1
ATOM 698 N N . GLY A 1 90 ? 1.576 -0.964 -16.032 1.00 93.81 90 GLY A N 1
ATOM 699 C CA . GLY A 1 90 ? 2.245 -1.717 -14.970 1.00 93.81 90 GLY A CA 1
ATOM 700 C C . GLY A 1 90 ? 3.031 -0.842 -13.985 1.00 93.81 90 GLY A C 1
ATOM 701 O O . GLY A 1 90 ? 4.103 -1.238 -13.510 1.00 93.81 90 GLY A O 1
ATOM 702 N N . LYS A 1 91 ? 2.573 0.390 -13.723 1.00 96.06 91 LYS A N 1
ATOM 703 C CA . LYS A 1 91 ? 3.282 1.372 -12.879 1.00 96.06 91 LYS A CA 1
ATOM 704 C C . LYS A 1 91 ? 2.947 1.287 -11.392 1.00 96.06 91 LYS A C 1
ATOM 706 O O . LYS A 1 91 ? 3.758 1.764 -10.593 1.00 96.06 91 LYS A O 1
ATOM 711 N N . ALA A 1 92 ? 1.831 0.665 -11.006 1.00 97.44 92 ALA A N 1
ATOM 712 C CA . ALA A 1 92 ? 1.509 0.447 -9.596 1.00 97.44 92 ALA A CA 1
ATOM 713 C C . ALA A 1 92 ? 2.434 -0.605 -8.965 1.00 97.44 92 ALA A C 1
ATOM 715 O O . ALA A 1 92 ? 2.908 -0.406 -7.847 1.00 97.44 92 ALA A O 1
ATOM 716 N N . ARG A 1 93 ? 2.786 -1.647 -9.734 1.00 96.81 93 ARG A N 1
ATOM 717 C CA . ARG A 1 93 ? 3.844 -2.629 -9.426 1.00 96.81 93 ARG A CA 1
ATOM 718 C C . ARG A 1 93 ? 3.638 -3.407 -8.126 1.00 96.81 93 ARG A C 1
ATOM 720 O O . ARG A 1 93 ? 4.595 -3.615 -7.380 1.00 96.81 93 ARG A O 1
ATOM 727 N N . TRP A 1 94 ? 2.413 -3.849 -7.857 1.00 98.00 94 TRP A N 1
ATOM 728 C CA . TRP A 1 94 ? 2.139 -4.703 -6.702 1.00 98.00 94 TRP A CA 1
ATOM 729 C C . TRP A 1 94 ? 2.409 -6.193 -6.965 1.00 98.00 94 TRP A C 1
ATOM 731 O O . TRP A 1 94 ? 2.597 -6.930 -5.996 1.00 98.00 94 TRP A O 1
ATOM 741 N N . HIS A 1 95 ? 2.541 -6.634 -8.224 1.00 97.75 95 HIS A N 1
ATOM 742 C CA . HIS A 1 95 ? 2.936 -8.012 -8.540 1.00 97.75 95 HIS A CA 1
ATOM 743 C C . HIS A 1 95 ? 4.297 -8.388 -7.929 1.00 97.75 95 HIS A C 1
ATOM 745 O O . HIS A 1 95 ? 5.278 -7.647 -8.041 1.00 97.75 95 HIS A O 1
ATOM 751 N N . ARG A 1 96 ? 4.369 -9.570 -7.308 1.00 96.56 96 ARG A N 1
ATOM 752 C CA . ARG A 1 96 ? 5.516 -10.123 -6.567 1.00 96.56 96 ARG A CA 1
ATOM 753 C C . ARG A 1 96 ? 6.015 -9.240 -5.428 1.00 96.56 96 ARG A C 1
ATOM 755 O O . ARG A 1 96 ? 7.203 -9.253 -5.089 1.00 96.56 96 ARG A O 1
ATOM 762 N N . THR A 1 97 ? 5.120 -8.471 -4.823 1.00 98.44 97 THR A N 1
ATOM 763 C CA . THR A 1 97 ? 5.413 -7.745 -3.588 1.00 98.44 97 THR A CA 1
ATOM 764 C C . THR A 1 97 ? 4.891 -8.506 -2.378 1.00 98.44 97 THR A C 1
ATOM 766 O O . THR A 1 97 ? 3.953 -9.283 -2.476 1.00 98.44 97 THR A O 1
ATOM 769 N N . ALA A 1 98 ? 5.447 -8.225 -1.199 1.00 98.44 98 ALA A N 1
ATOM 770 C CA . ALA A 1 98 ? 4.939 -8.815 0.038 1.00 98.44 98 ALA A CA 1
ATOM 771 C C . ALA A 1 98 ? 3.469 -8.442 0.318 1.00 98.44 98 ALA A C 1
ATOM 773 O O . ALA A 1 98 ? 2.770 -9.206 0.968 1.00 98.44 98 ALA A O 1
ATOM 774 N N . VAL A 1 99 ? 2.993 -7.294 -0.179 1.00 98.38 99 VAL A N 1
ATOM 775 C CA . VAL A 1 99 ? 1.578 -6.916 -0.062 1.00 98.38 99 VAL A CA 1
ATOM 776 C C . VAL A 1 99 ? 0.687 -7.836 -0.897 1.00 98.38 99 VAL A C 1
ATOM 778 O O . VAL A 1 99 ? -0.362 -8.218 -0.401 1.00 98.38 99 VAL A O 1
ATOM 781 N N . GLU A 1 100 ? 1.103 -8.253 -2.100 1.00 98.19 100 GLU A N 1
ATOM 782 C CA . GLU A 1 100 ? 0.349 -9.234 -2.905 1.00 98.19 100 GLU A CA 1
ATOM 783 C C . GLU A 1 100 ? 0.136 -10.545 -2.140 1.00 98.19 100 GLU A C 1
ATOM 785 O O . GLU A 1 100 ? -0.978 -11.057 -2.143 1.00 98.19 100 GLU A O 1
ATOM 790 N N . ASP A 1 101 ? 1.150 -11.030 -1.411 1.00 97.94 101 ASP A N 1
ATOM 791 C CA . ASP A 1 101 ? 1.037 -12.246 -0.586 1.00 97.94 101 ASP A CA 1
ATOM 792 C C . ASP A 1 101 ? -0.069 -12.150 0.487 1.00 97.94 101 ASP A C 1
ATOM 794 O O . ASP A 1 101 ? -0.563 -13.174 0.955 1.00 97.94 101 ASP A O 1
ATOM 798 N N . ALA A 1 102 ? -0.423 -10.933 0.917 1.00 97.81 102 ALA A N 1
ATOM 799 C CA . ALA A 1 102 ? -1.464 -10.679 1.913 1.00 97.81 102 ALA A CA 1
ATOM 800 C C . ALA A 1 102 ? -2.846 -10.407 1.295 1.00 97.81 102 ALA A C 1
ATOM 802 O O . ALA A 1 102 ? -3.849 -10.403 2.011 1.00 97.81 102 ALA A O 1
ATOM 803 N N . LEU A 1 103 ? -2.920 -10.156 -0.015 1.00 97.81 103 LEU A N 1
ATOM 804 C CA . LEU A 1 103 ? -4.179 -9.913 -0.710 1.00 97.81 103 LEU A CA 1
ATOM 805 C C . LEU A 1 103 ? -4.832 -11.243 -1.123 1.00 97.81 103 LEU A C 1
ATOM 807 O O . LEU A 1 103 ? -4.147 -12.209 -1.450 1.00 97.81 103 LEU A O 1
ATOM 811 N N . PRO A 1 104 ? -6.173 -11.306 -1.204 1.00 97.06 104 PRO A N 1
ATOM 812 C CA . PRO A 1 104 ? -6.884 -12.506 -1.651 1.00 97.06 104 PRO A CA 1
ATOM 813 C C . PRO A 1 104 ? -6.835 -12.715 -3.179 1.00 97.06 104 PRO A C 1
ATOM 815 O O . PRO A 1 104 ? -7.592 -13.524 -3.715 1.00 97.06 104 PRO A O 1
ATOM 818 N N . VAL A 1 105 ? -5.997 -11.961 -3.896 1.00 96.62 105 VAL A N 1
ATOM 819 C CA . VAL A 1 105 ? -5.886 -11.955 -5.360 1.00 96.62 105 VAL A CA 1
ATOM 820 C C . VAL A 1 105 ? -4.421 -11.881 -5.780 1.00 96.62 105 VAL A C 1
ATOM 822 O O . VAL A 1 105 ? -3.595 -11.305 -5.078 1.00 96.62 105 VAL A O 1
ATOM 825 N N . THR A 1 106 ? -4.109 -12.423 -6.953 1.00 96.56 106 THR A N 1
ATOM 826 C CA . THR A 1 106 ? -2.790 -12.293 -7.586 1.00 96.56 106 THR A CA 1
ATOM 827 C C . THR A 1 106 ? -2.852 -11.208 -8.657 1.00 96.56 106 THR A C 1
ATOM 829 O O . THR A 1 106 ? -3.788 -11.191 -9.456 1.00 96.56 106 THR A O 1
ATOM 832 N N . CYS A 1 107 ? -1.867 -10.312 -8.681 1.00 95.88 107 CYS A N 1
ATOM 833 C CA . CYS A 1 107 ? -1.738 -9.293 -9.716 1.00 95.88 107 CYS A CA 1
ATOM 834 C C . CYS A 1 107 ? -1.215 -9.932 -11.005 1.00 95.88 107 CYS A C 1
ATOM 836 O O . CYS A 1 107 ? -0.386 -10.849 -10.977 1.00 95.88 107 CYS A O 1
ATOM 838 N N . LEU A 1 108 ? -1.662 -9.422 -12.150 1.00 94.12 108 LEU A N 1
ATOM 839 C CA . LEU A 1 108 ? -1.065 -9.792 -13.422 1.00 94.12 108 LEU A CA 1
ATOM 840 C C . LEU A 1 108 ? 0.393 -9.295 -13.482 1.00 94.12 108 LEU A C 1
ATOM 842 O O . LEU A 1 108 ? 0.748 -8.293 -12.860 1.00 94.12 108 LEU A O 1
ATOM 846 N N . PRO A 1 109 ? 1.282 -9.974 -14.229 1.00 91.31 109 PRO A N 1
ATOM 847 C CA . PRO A 1 109 ? 2.651 -9.498 -14.421 1.00 91.31 109 PRO A CA 1
ATOM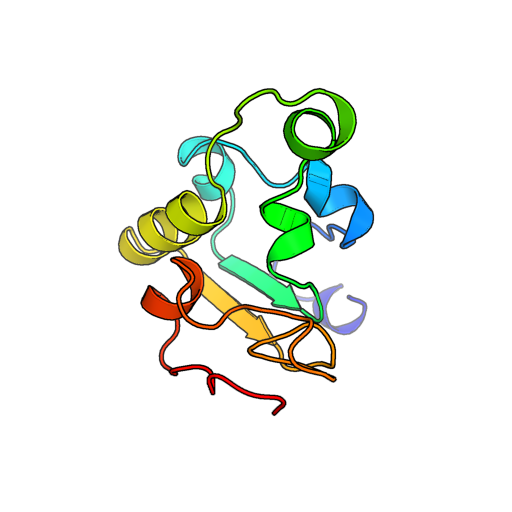 848 C C . PRO A 1 109 ? 2.738 -8.302 -15.387 1.00 91.31 109 PRO A C 1
ATOM 850 O O . PRO A 1 109 ? 3.814 -7.727 -15.563 1.00 91.31 109 PRO A O 1
ATOM 853 N N . ASN A 1 110 ? 1.635 -7.956 -16.048 1.00 89.94 110 ASN A N 1
ATOM 854 C CA . ASN A 1 110 ? 1.494 -6.918 -17.062 1.00 89.94 110 ASN A CA 1
ATOM 855 C C . ASN A 1 110 ? 0.321 -5.990 -16.721 1.00 89.94 110 ASN A C 1
ATOM 857 O O . ASN A 1 110 ? -0.418 -6.264 -15.788 1.00 89.94 110 ASN A O 1
ATOM 861 N N . ASP A 1 111 ? 0.224 -4.881 -17.452 1.00 82.19 111 ASP A N 1
ATOM 862 C CA . ASP A 1 111 ? -0.838 -3.879 -17.299 1.00 82.19 111 ASP A CA 1
ATOM 863 C C . ASP A 1 111 ? -2.236 -4.517 -17.179 1.00 82.19 111 ASP A C 1
ATOM 865 O O . ASP A 1 111 ? -2.521 -5.486 -17.894 1.00 82.19 111 ASP A O 1
ATOM 869 N N . ASP A 1 112 ? -3.046 -3.982 -16.259 1.00 69.25 112 ASP A N 1
ATOM 870 C CA . ASP A 1 112 ? -4.376 -4.504 -15.890 1.00 69.25 112 ASP A CA 1
ATOM 871 C C . ASP A 1 112 ? -5.478 -4.093 -16.887 1.00 69.25 112 ASP A C 1
ATOM 873 O O . ASP A 1 112 ? -5.441 -2.958 -17.420 1.00 69.25 112 ASP A O 1
#

pLDDT: mean 95.87, std 4.27, range [69.25, 98.62]

Foldseek 3Di:
DVVCPPPPDDDDDADLQRCLPPVDQDLVSVVVDQEDEAELHALCSQVVRCCCPVPVDDGRRVQLSLLVSLVVNHHYHYDDDQLTQLHDQRRSVCAPTSNCVSDPDHGDPGHD